Protein AF-A0A4U7EYU1-F1 (afdb_monomer)

Nearest PDB structures (foldseek):
  3vex-assembly1_A  TM=8.550E-01  e=2.471E-04  Streptoalloteichus tenebrarius
  3ver-assembly1_A  TM=8.556E-01  e=3.156E-04  Streptoalloteichus tenebrarius
  3vez-assembly1_A  TM=8.553E-01  e=3.567E-04  Streptoalloteichus tenebrarius
  3vf4-assembly1_A  TM=8.544E-01  e=4.287E-04  Streptoalloteichus tenebrarius
  3veo-assembly1_A  TM=8.531E-01  e=4.845E-04  Streptoalloteichus tenebrarius

Secondary structure (DSSP, 8-state):
---EEEEEE--STTS-SS--EEEEEETTEEEEEEETHHHH--TT-TT---HHHHHHHHHHHT--GGGEEEEE-SS-GGGHHHHHHHHHHHHHHSS-HHHHHHHHHHHHHHHHHHTTTHHHHHHHHHHHHH-

Radius of gyration: 17.47 Å; Cα contacts (8 Å, |Δi|>4): 211; chains: 1; bounding box: 38×34×50 Å

Foldseek 3Di:
DWAKEKEWQFLADPSNFFFTWIWIDTNNHTQDIDTQCVVVVDHRCTSHGSLVRVVVNCVSVVHDPVRHPYYDGPDDLQCVLVVLVVQLVCLVVPDDPVSSVVSNVVSVVVNVCSNPCNVVVVVVVCVVVRD

pLDDT: mean 82.72, std 14.99, range [51.0, 98.56]

Solvent-accessible surface area (backbone atoms only — not comparable to full-atom values): 7242 Å² total; per-residue (Å²): 132,83,50,30,36,37,40,35,39,44,8,50,90,88,50,47,54,52,60,8,18,20,32,27,28,48,73,88,40,82,72,39,74,42,51,26,33,77,77,73,70,36,87,48,33,63,63,32,67,26,58,68,18,44,49,54,30,30,62,73,66,74,48,59,81,86,63,43,79,43,79,44,58,91,61,68,68,81,57,51,57,56,50,43,57,52,53,48,53,48,36,64,74,74,50,54,74,71,56,27,50,54,50,44,51,54,44,51,63,46,53,69,49,44,79,74,49,47,70,56,53,50,51,52,50,49,49,73,73,72,108

Structure (mmCIF, N/CA/C/O backbone):
data_AF-A0A4U7EYU1-F1
#
_entry.id   AF-A0A4U7EYU1-F1
#
loop_
_atom_site.group_PDB
_atom_site.id
_atom_site.type_symbol
_atom_site.label_atom_id
_atom_site.label_alt_id
_atom_site.label_comp_id
_atom_site.label_asym_id
_atom_site.label_entity_id
_atom_site.label_seq_id
_atom_site.pdbx_PDB_ins_code
_atom_site.Cartn_x
_atom_site.Cartn_y
_atom_site.Cartn_z
_atom_site.occupancy
_atom_site.B_iso_or_equiv
_atom_site.auth_seq_id
_atom_site.auth_comp_id
_atom_site.auth_asym_id
_atom_site.auth_atom_id
_atom_site.pdbx_PDB_model_num
ATOM 1 N N . MET A 1 1 ? -16.415 -7.166 17.331 1.00 70.19 1 MET A N 1
ATOM 2 C CA . MET A 1 1 ? -15.145 -6.635 16.802 1.00 70.19 1 MET A CA 1
ATOM 3 C C . MET A 1 1 ? -15.408 -6.220 15.374 1.00 70.19 1 MET A C 1
ATOM 5 O O . MET A 1 1 ? -16.103 -6.966 14.689 1.00 70.19 1 MET A O 1
ATOM 9 N N . SER A 1 2 ? -14.948 -5.032 14.989 1.00 83.00 2 SER A N 1
ATOM 10 C CA . SER A 1 2 ? -15.003 -4.575 13.599 1.00 83.00 2 SER A CA 1
ATOM 11 C C . SER A 1 2 ? -14.022 -5.370 12.750 1.00 83.00 2 SER A C 1
ATOM 13 O O . SER A 1 2 ? -12.995 -5.826 13.251 1.00 83.00 2 SER A O 1
ATOM 15 N N . ARG A 1 3 ? -14.374 -5.570 11.484 1.00 93.81 3 ARG A N 1
ATOM 16 C CA . ARG A 1 3 ? -13.575 -6.303 10.507 1.00 93.81 3 ARG A CA 1
ATOM 17 C C . ARG A 1 3 ? -12.711 -5.324 9.717 1.00 93.81 3 ARG A C 1
ATOM 19 O O . ARG A 1 3 ? -13.264 -4.469 9.021 1.00 93.81 3 ARG A O 1
ATOM 26 N N . TYR A 1 4 ? -11.391 -5.482 9.765 1.00 97.81 4 TYR A N 1
ATOM 27 C CA . TYR A 1 4 ? -10.445 -4.591 9.093 1.00 97.81 4 TYR A CA 1
ATOM 28 C C . TYR A 1 4 ? -9.756 -5.272 7.911 1.00 97.81 4 TYR A C 1
ATOM 30 O O . TYR A 1 4 ? -9.201 -6.367 8.016 1.00 97.81 4 TYR A O 1
ATOM 38 N N . ILE A 1 5 ? -9.776 -4.609 6.755 1.00 98.00 5 ILE A N 1
ATOM 39 C CA . ILE A 1 5 ? -9.089 -5.068 5.542 1.00 98.00 5 ILE A CA 1
ATOM 40 C C . ILE A 1 5 ? -8.203 -3.941 5.029 1.00 98.00 5 ILE A C 1
ATOM 42 O O . ILE A 1 5 ? -8.670 -2.821 4.837 1.00 98.00 5 ILE A O 1
ATOM 46 N N . LEU A 1 6 ? -6.942 -4.256 4.740 1.00 97.81 6 LEU A N 1
ATOM 47 C CA . LEU A 1 6 ? -6.012 -3.314 4.128 1.00 97.81 6 LEU A CA 1
ATOM 48 C C . LEU A 1 6 ? -5.837 -3.629 2.639 1.00 97.81 6 LEU A C 1
ATOM 50 O O . LEU A 1 6 ? -5.267 -4.654 2.268 1.00 97.81 6 LEU A O 1
ATOM 54 N N . GLY A 1 7 ? -6.299 -2.733 1.775 1.00 97.00 7 GLY A N 1
ATOM 55 C CA . GLY A 1 7 ? -5.916 -2.700 0.369 1.00 97.00 7 GLY A CA 1
ATOM 56 C C . GLY A 1 7 ? -4.537 -2.072 0.201 1.00 97.00 7 GLY A C 1
ATOM 57 O O . GLY A 1 7 ? -4.270 -1.012 0.758 1.00 97.00 7 GLY A O 1
ATOM 58 N N . CYS A 1 8 ? -3.664 -2.711 -0.572 1.00 95.44 8 CYS A N 1
ATOM 59 C CA . CYS A 1 8 ? -2.306 -2.246 -0.833 1.00 95.44 8 CYS A CA 1
ATOM 60 C C . CYS A 1 8 ? -1.998 -2.357 -2.328 1.00 95.44 8 CYS A C 1
ATOM 62 O O . CYS A 1 8 ? -2.099 -3.443 -2.899 1.00 95.44 8 CYS A O 1
ATOM 64 N N . ASN A 1 9 ? -1.606 -1.250 -2.965 1.00 95.56 9 ASN A N 1
ATOM 65 C CA . ASN A 1 9 ? -0.965 -1.274 -4.278 1.00 95.56 9 ASN A CA 1
ATOM 66 C C . ASN A 1 9 ? 0.558 -1.289 -4.067 1.00 95.56 9 ASN A C 1
ATOM 68 O O . ASN A 1 9 ? 1.148 -0.231 -3.838 1.00 95.56 9 ASN A O 1
ATOM 72 N N . PRO A 1 10 ? 1.209 -2.464 -4.095 1.00 91.00 10 PRO A N 1
ATOM 73 C CA . PRO A 1 10 ? 2.530 -2.609 -3.502 1.00 91.00 10 PRO A CA 1
ATOM 74 C C . PRO A 1 10 ? 3.653 -2.082 -4.403 1.00 91.00 10 PRO A C 1
ATOM 76 O O . PRO A 1 10 ? 4.717 -1.757 -3.893 1.00 91.00 10 PRO A O 1
ATOM 79 N N . CYS A 1 11 ? 3.441 -2.005 -5.723 1.00 90.31 11 CYS A N 1
ATOM 80 C CA . CYS A 1 11 ? 4.418 -1.531 -6.712 1.00 90.31 11 CYS A CA 1
ATOM 81 C C . CYS A 1 11 ? 5.810 -2.176 -6.606 1.00 90.31 11 CYS A C 1
ATOM 83 O O . CYS A 1 11 ? 6.838 -1.524 -6.802 1.00 90.31 11 CYS A O 1
ATOM 85 N N . VAL A 1 12 ? 5.844 -3.474 -6.296 1.00 81.38 12 VAL A N 1
ATOM 86 C CA . VAL A 1 12 ? 7.069 -4.281 -6.215 1.00 81.38 12 VAL A CA 1
ATOM 87 C C . VAL A 1 12 ? 7.009 -5.460 -7.179 1.00 81.38 12 VAL A C 1
ATOM 89 O O . VAL A 1 12 ? 5.963 -6.077 -7.379 1.00 81.38 12 VAL A O 1
ATOM 92 N N . SER A 1 13 ? 8.166 -5.800 -7.750 1.00 74.00 13 SER A N 1
ATOM 93 C CA . SER A 1 13 ? 8.309 -6.820 -8.797 1.00 74.00 13 SER A CA 1
ATOM 94 C C . SER A 1 13 ? 7.357 -6.575 -9.970 1.00 74.00 13 SER A C 1
ATOM 96 O O . SER A 1 13 ? 7.537 -5.607 -10.703 1.00 74.00 13 SER A O 1
ATOM 98 N N . ASP A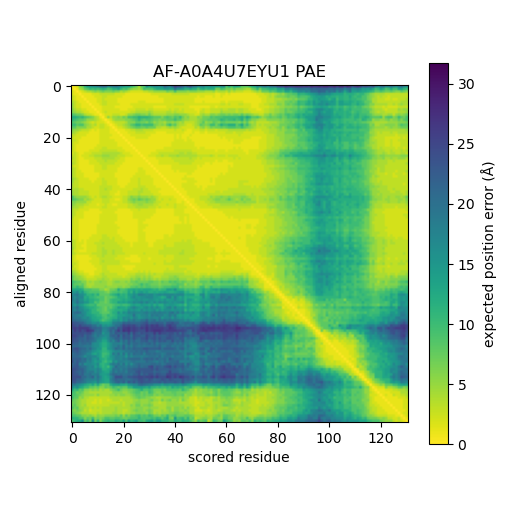 1 14 ? 6.376 -7.454 -10.157 1.00 75.38 14 ASP A N 1
ATOM 99 C CA . ASP A 1 14 ? 5.429 -7.441 -11.268 1.00 75.38 14 ASP A CA 1
ATOM 100 C C . ASP A 1 14 ? 4.021 -6.995 -10.804 1.00 75.38 14 ASP A C 1
ATOM 102 O O . ASP A 1 14 ? 3.085 -6.964 -11.597 1.00 75.38 14 ASP A O 1
ATOM 106 N N . LEU A 1 15 ? 3.867 -6.600 -9.529 1.00 80.31 15 LEU A N 1
ATOM 107 C CA . LEU A 1 15 ? 2.608 -6.151 -8.913 1.00 80.31 15 LEU A CA 1
ATOM 108 C C . LEU A 1 15 ? 2.459 -4.620 -8.954 1.00 80.31 15 LEU A C 1
ATOM 110 O O . LEU A 1 15 ? 2.214 -3.971 -7.934 1.00 80.31 15 LEU A O 1
ATOM 114 N N . GLY A 1 16 ? 2.619 -4.045 -10.145 1.00 81.94 16 GLY A N 1
ATOM 115 C CA . GLY A 1 16 ? 2.513 -2.605 -10.388 1.00 81.94 16 GLY A CA 1
ATOM 116 C C . GLY A 1 16 ? 3.860 -1.875 -10.399 1.00 81.94 16 GLY A C 1
ATOM 117 O O . GLY A 1 16 ? 4.864 -2.363 -9.882 1.00 81.94 16 GLY A O 1
ATOM 118 N N . ALA A 1 17 ? 3.878 -0.697 -11.025 1.00 86.44 17 ALA A N 1
ATOM 119 C CA . ALA A 1 17 ? 5.091 0.102 -11.222 1.00 86.44 17 ALA A CA 1
ATOM 120 C C . ALA A 1 17 ? 4.968 1.558 -10.743 1.00 86.44 17 ALA A C 1
ATOM 122 O O . ALA A 1 17 ? 5.990 2.232 -10.628 1.00 86.44 17 ALA A O 1
ATOM 123 N N . HIS A 1 18 ? 3.754 2.046 -10.484 1.00 93.31 18 HIS A N 1
ATOM 124 C CA . HIS A 1 18 ? 3.464 3.438 -10.146 1.00 93.31 18 HIS A CA 1
ATOM 125 C C . HIS A 1 18 ? 2.255 3.545 -9.212 1.00 93.31 18 HIS A C 1
ATOM 127 O O . HIS A 1 18 ? 1.464 2.607 -9.087 1.00 93.31 18 HIS A O 1
ATOM 133 N N . ASP A 1 19 ? 2.122 4.717 -8.598 1.00 95.62 19 ASP A N 1
ATOM 134 C CA . ASP A 1 19 ? 1.056 5.100 -7.666 1.00 95.62 19 ASP A CA 1
ATOM 135 C C . ASP A 1 19 ? 0.884 4.122 -6.484 1.00 95.62 19 ASP A C 1
ATOM 137 O O . ASP A 1 19 ? -0.232 3.662 -6.192 1.00 95.62 19 ASP A O 1
ATOM 141 N N . PRO A 1 20 ? 1.984 3.762 -5.788 1.00 96.88 20 PRO A N 1
ATOM 142 C CA . PRO A 1 20 ? 1.885 2.955 -4.585 1.00 96.88 20 PRO A CA 1
ATOM 143 C C . PRO A 1 20 ? 1.008 3.658 -3.556 1.00 96.88 20 PRO A C 1
ATOM 145 O O . PRO A 1 20 ? 1.103 4.867 -3.339 1.00 96.88 20 PRO A O 1
ATOM 148 N N . SER A 1 21 ? 0.109 2.893 -2.953 1.00 98.06 21 SER A N 1
ATOM 149 C CA . SER A 1 21 ? -0.962 3.424 -2.115 1.00 98.06 21 SER A CA 1
ATOM 150 C C . SER A 1 21 ? -1.507 2.361 -1.172 1.00 98.06 21 SER A C 1
ATOM 152 O O . SER A 1 21 ? -1.277 1.161 -1.359 1.00 98.06 21 SER A O 1
ATOM 154 N N . ALA A 1 22 ? -2.240 2.816 -0.159 1.00 98.38 22 ALA A N 1
ATOM 155 C CA . ALA A 1 22 ? -2.954 1.954 0.768 1.00 98.38 22 ALA A CA 1
ATOM 156 C C . ALA A 1 22 ? -4.352 2.507 1.072 1.00 98.38 22 ALA A C 1
ATOM 158 O O . ALA A 1 22 ? -4.570 3.720 1.053 1.00 98.38 22 ALA A O 1
ATOM 159 N N . ALA A 1 23 ? -5.288 1.604 1.356 1.00 98.50 23 ALA A N 1
ATOM 160 C CA . ALA A 1 23 ? -6.642 1.925 1.784 1.00 98.50 23 ALA A CA 1
ATOM 161 C C . ALA A 1 23 ? -7.090 0.971 2.894 1.00 98.50 23 ALA A C 1
ATOM 163 O O . ALA A 1 23 ? -7.070 -0.246 2.712 1.00 98.50 23 ALA A O 1
ATOM 164 N N . LEU A 1 24 ? -7.505 1.517 4.032 1.00 98.56 24 LEU A N 1
ATOM 165 C CA . LEU A 1 24 ? -8.087 0.772 5.138 1.00 98.56 24 LEU A CA 1
ATOM 166 C C . LEU A 1 24 ? -9.606 0.764 5.020 1.00 98.56 24 LEU A C 1
ATOM 168 O O . LEU A 1 24 ? -10.239 1.813 4.889 1.00 98.56 24 LEU A O 1
ATOM 172 N N . PHE A 1 25 ? -10.176 -0.428 5.123 1.00 98.31 25 PHE A N 1
ATOM 173 C CA . PHE A 1 25 ? -11.607 -0.655 5.203 1.00 98.31 25 PHE A CA 1
ATOM 174 C C . PHE A 1 25 ? -11.971 -1.140 6.601 1.00 98.31 25 PHE A C 1
ATOM 176 O O . PHE A 1 25 ? -11.272 -1.993 7.151 1.00 98.31 25 PHE A O 1
ATOM 183 N N . ALA A 1 26 ? -13.087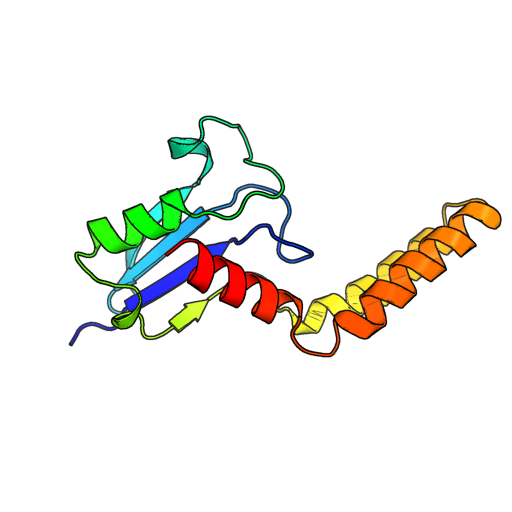 -0.646 7.126 1.00 97.69 26 ALA A N 1
ATOM 184 C CA . ALA A 1 26 ? -13.702 -1.109 8.361 1.00 97.69 26 ALA A CA 1
ATOM 185 C C . ALA A 1 26 ? -15.149 -1.512 8.060 1.00 97.69 26 ALA A C 1
ATOM 187 O O . ALA A 1 26 ? -15.925 -0.714 7.542 1.00 97.69 26 ALA A O 1
ATOM 188 N N . ASP A 1 27 ? -15.493 -2.773 8.323 1.00 96.56 27 ASP A N 1
ATOM 189 C CA . ASP A 1 27 ? -16.844 -3.319 8.131 1.00 96.56 27 ASP A CA 1
ATOM 190 C C . ASP A 1 27 ? -17.426 -3.098 6.715 1.00 96.56 27 ASP A C 1
ATOM 192 O O . ASP A 1 27 ? -18.633 -2.981 6.523 1.00 96.56 27 ASP A O 1
ATOM 196 N N . GLY A 1 28 ? -16.553 -3.103 5.701 1.00 95.25 28 GLY A N 1
ATOM 197 C CA . GLY A 1 28 ? -16.917 -2.947 4.286 1.00 95.25 28 GLY A CA 1
ATOM 198 C C . GLY A 1 28 ? -16.887 -1.509 3.766 1.00 95.25 28 GLY A C 1
ATOM 199 O O . GLY A 1 28 ? -16.956 -1.318 2.554 1.00 95.25 28 GLY A O 1
ATOM 200 N N . GLU A 1 29 ? -16.706 -0.522 4.641 1.00 97.31 29 GLU A N 1
ATOM 201 C CA . GLU A 1 29 ? -16.621 0.896 4.288 1.00 97.31 29 GLU A CA 1
ATOM 202 C C . GLU A 1 29 ? -15.168 1.375 4.265 1.00 97.31 29 GLU A C 1
ATOM 204 O O . GLU A 1 29 ? -14.330 0.888 5.026 1.00 97.31 29 GLU A O 1
ATOM 209 N N . ILE A 1 30 ? -14.854 2.344 3.400 1.00 97.44 30 ILE A N 1
ATOM 210 C CA . ILE A 1 30 ? -13.523 2.966 3.378 1.00 97.44 30 ILE A CA 1
ATOM 211 C C . ILE A 1 30 ? -13.387 3.850 4.614 1.00 97.44 30 ILE A C 1
ATOM 213 O O . ILE A 1 30 ? -14.114 4.831 4.766 1.00 97.44 30 ILE A O 1
ATOM 217 N N . LEU A 1 31 ? -12.412 3.529 5.459 1.00 97.94 31 LEU A N 1
ATOM 218 C CA . LEU A 1 31 ? -12.066 4.329 6.626 1.00 97.94 31 LEU A CA 1
ATOM 219 C C . LEU A 1 31 ? -10.997 5.373 6.284 1.00 97.94 31 LEU A C 1
ATOM 221 O O . LEU A 1 31 ? -11.118 6.536 6.658 1.00 97.94 31 LEU A O 1
ATOM 225 N N . TYR A 1 32 ? -9.962 4.969 5.545 1.00 98.44 32 TYR A N 1
ATOM 226 C CA . TYR A 1 32 ? -8.865 5.848 5.143 1.00 98.44 32 TYR A CA 1
ATOM 227 C C . TYR A 1 32 ? -8.234 5.364 3.838 1.00 98.44 32 TYR A C 1
ATOM 229 O O . TYR A 1 32 ? -8.156 4.163 3.602 1.00 98.44 32 TYR A O 1
ATOM 237 N N . ALA A 1 33 ? -7.764 6.274 2.987 1.00 98.38 33 ALA A N 1
ATOM 238 C CA . ALA A 1 33 ? -7.030 5.922 1.775 1.00 98.38 33 ALA A CA 1
ATOM 239 C C . ALA A 1 33 ? -6.055 7.034 1.395 1.00 98.38 33 ALA A C 1
ATOM 241 O O . ALA A 1 33 ? -6.404 8.216 1.422 1.00 98.38 33 ALA A O 1
ATOM 242 N N . VAL A 1 34 ? -4.831 6.659 1.030 1.00 98.50 34 VAL A N 1
ATOM 243 C CA . VAL A 1 34 ? -3.781 7.622 0.695 1.00 98.50 34 VAL A CA 1
ATOM 244 C C . VAL A 1 34 ? -2.735 7.016 -0.242 1.00 98.50 34 VAL A C 1
ATOM 246 O O . VAL A 1 34 ? -2.450 5.818 -0.211 1.00 98.50 34 VAL A O 1
ATOM 249 N N . GLU A 1 35 ? -2.155 7.868 -1.084 1.00 98.25 35 GLU A N 1
ATOM 250 C CA . GLU A 1 35 ? -1.031 7.525 -1.956 1.00 98.25 35 GLU A CA 1
ATOM 251 C C . GLU A 1 35 ? 0.318 7.902 -1.333 1.00 98.25 35 GLU A C 1
ATOM 253 O O . GLU A 1 35 ? 0.476 8.964 -0.722 1.00 98.25 35 GLU A O 1
ATOM 258 N N . GLU A 1 36 ? 1.336 7.088 -1.605 1.00 97.88 36 GLU A N 1
ATOM 259 C CA . GLU A 1 36 ? 2.683 7.211 -1.044 1.00 97.88 36 GLU A CA 1
ATOM 260 C C . GLU A 1 36 ? 3.391 8.493 -1.493 1.00 97.88 36 GLU A C 1
ATOM 262 O O . GLU A 1 36 ? 4.227 9.052 -0.775 1.00 97.88 36 GLU A O 1
ATOM 267 N N . GLU A 1 37 ? 3.046 9.013 -2.675 1.00 97.94 37 GLU A N 1
ATOM 268 C CA . GLU A 1 37 ? 3.603 10.269 -3.180 1.00 97.94 37 GLU A CA 1
ATOM 269 C C . GLU A 1 37 ? 3.256 11.473 -2.290 1.00 97.94 37 GLU A C 1
ATOM 271 O O . GLU A 1 37 ? 3.998 12.460 -2.268 1.00 97.94 37 GLU A O 1
ATOM 276 N N . ARG A 1 38 ? 2.171 11.395 -1.501 1.00 97.88 38 ARG A N 1
ATOM 277 C CA . ARG A 1 38 ? 1.800 12.446 -0.542 1.00 97.88 38 ARG A CA 1
ATOM 278 C C . ARG A 1 38 ? 2.845 12.579 0.565 1.00 97.88 38 ARG A C 1
ATOM 280 O O . ARG A 1 38 ? 3.122 13.711 0.965 1.00 97.88 38 ARG A O 1
ATOM 287 N N . PHE A 1 39 ? 3.473 11.473 0.964 1.00 97.81 39 PHE A N 1
ATOM 288 C CA 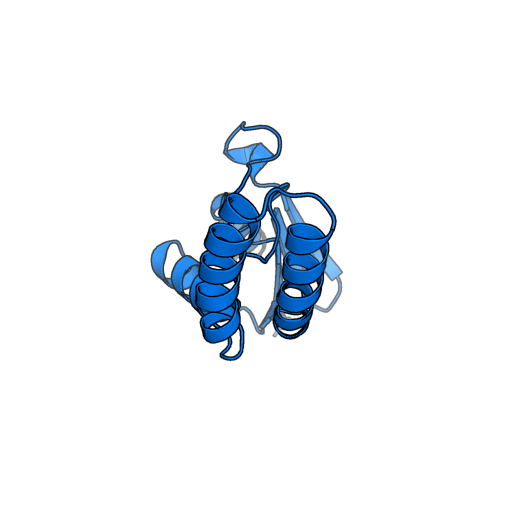. PHE A 1 39 ? 4.509 11.424 1.999 1.00 97.81 39 PHE A CA 1
ATOM 289 C C . PHE A 1 39 ? 5.911 11.589 1.420 1.00 97.81 39 PHE A C 1
ATOM 291 O O . PHE A 1 39 ? 6.682 12.431 1.870 1.00 97.81 39 PHE A O 1
ATOM 298 N N . THR A 1 40 ? 6.233 10.836 0.368 1.00 96.06 40 THR A N 1
ATOM 299 C CA . THR A 1 40 ? 7.576 10.853 -0.236 1.00 96.06 40 THR A CA 1
ATOM 300 C C . THR A 1 40 ? 7.856 12.117 -1.043 1.00 96.06 40 THR A C 1
ATOM 302 O O . THR A 1 40 ? 9.015 12.419 -1.326 1.00 96.06 40 THR A O 1
ATOM 305 N N . ARG A 1 41 ? 6.801 12.841 -1.445 1.00 96.75 41 ARG A N 1
ATOM 306 C CA . ARG A 1 41 ? 6.849 14.007 -2.342 1.00 96.75 41 ARG A CA 1
ATOM 307 C C . ARG A 1 41 ? 7.472 13.692 -3.708 1.00 96.75 41 ARG A C 1
ATOM 309 O O . ARG A 1 41 ? 7.921 14.597 -4.409 1.00 96.75 41 ARG A O 1
ATOM 316 N N . LYS A 1 42 ? 7.479 12.414 -4.100 1.00 95.62 42 LYS A N 1
ATOM 317 C CA . LYS A 1 42 ? 7.955 11.923 -5.398 1.00 95.62 42 LYS A CA 1
ATOM 318 C C . LYS A 1 42 ? 6.761 11.518 -6.250 1.00 95.62 42 LYS A C 1
ATOM 320 O O . LYS A 1 42 ? 6.117 10.516 -5.957 1.00 95.62 42 LYS A O 1
ATOM 325 N N . LYS A 1 43 ? 6.494 12.283 -7.310 1.00 95.62 43 LYS A N 1
ATOM 326 C CA . LYS A 1 43 ? 5.353 12.042 -8.200 1.00 95.62 43 LYS A CA 1
ATOM 327 C C . LYS A 1 43 ? 5.396 10.629 -8.800 1.00 95.62 43 LYS A C 1
ATOM 329 O O . LYS A 1 43 ? 6.425 10.233 -9.347 1.00 95.62 43 LYS A O 1
ATOM 334 N N . GLY A 1 44 ? 4.297 9.891 -8.682 1.00 89.88 44 GLY A N 1
ATOM 335 C CA . GLY A 1 44 ? 4.106 8.515 -9.139 1.00 89.88 44 GLY A CA 1
ATOM 336 C C . GLY A 1 44 ? 4.882 7.449 -8.362 1.00 89.88 44 GLY A C 1
ATOM 337 O O . GLY A 1 44 ? 4.702 6.271 -8.654 1.00 89.88 44 GLY A O 1
ATOM 338 N N . ALA A 1 45 ? 5.757 7.850 -7.423 1.00 90.81 45 ALA A N 1
ATOM 339 C CA . ALA A 1 45 ? 6.592 7.004 -6.560 1.00 90.81 45 ALA A CA 1
ATOM 340 C C . ALA A 1 45 ? 6.964 5.640 -7.184 1.00 90.81 45 ALA A C 1
ATOM 342 O O . ALA A 1 45 ? 6.651 4.577 -6.652 1.00 90.81 45 ALA A O 1
ATOM 343 N N . LEU A 1 46 ? 7.615 5.681 -8.353 1.00 90.69 46 LEU A N 1
ATOM 344 C CA . LEU A 1 46 ? 7.837 4.489 -9.174 1.00 90.69 46 LEU A CA 1
ATOM 345 C C . LEU A 1 46 ? 8.604 3.401 -8.412 1.00 90.69 46 LEU A C 1
ATOM 347 O O . LEU A 1 46 ? 9.583 3.697 -7.723 1.00 90.69 46 LEU A O 1
ATOM 351 N N . PHE A 1 47 ? 8.169 2.148 -8.566 1.00 88.50 47 PHE A N 1
ATOM 352 C CA . PHE A 1 47 ? 8.793 0.957 -7.968 1.00 88.50 47 PHE A CA 1
ATOM 353 C C . PHE A 1 47 ? 9.064 1.073 -6.455 1.00 88.50 47 PHE A C 1
ATOM 355 O O . PHE A 1 47 ? 10.070 0.570 -5.950 1.00 88.50 47 PHE A O 1
ATOM 362 N N . THR A 1 48 ? 8.199 1.794 -5.739 1.00 90.75 48 THR A N 1
ATOM 363 C CA . THR A 1 48 ? 8.331 2.070 -4.305 1.00 90.75 48 THR A CA 1
ATOM 364 C C . THR A 1 48 ? 7.221 1.361 -3.540 1.00 90.75 48 THR A C 1
ATOM 366 O O . THR A 1 48 ? 6.066 1.421 -3.941 1.00 90.75 48 THR A O 1
ATOM 369 N N . PHE A 1 49 ? 7.553 0.708 -2.427 1.00 94.25 49 PHE A N 1
ATOM 370 C CA . PHE A 1 49 ? 6.555 0.073 -1.566 1.00 94.25 49 PHE A CA 1
ATOM 371 C C . PHE A 1 49 ? 5.846 1.120 -0.673 1.00 94.25 49 PHE A C 1
ATOM 373 O O . PHE A 1 49 ? 6.534 1.998 -0.144 1.00 94.25 49 PHE A O 1
ATOM 380 N N . PRO A 1 50 ? 4.508 1.065 -0.485 1.00 96.50 50 PRO A N 1
ATOM 381 C CA . PRO A 1 50 ? 3.723 2.122 0.169 1.00 96.50 50 PRO A CA 1
ATOM 382 C C . PRO A 1 50 ? 3.794 2.109 1.709 1.00 96.50 50 PRO A C 1
ATOM 384 O O . PRO A 1 50 ? 2.773 2.028 2.391 1.00 96.50 50 PRO A O 1
ATOM 387 N N . VAL A 1 51 ? 4.993 2.173 2.290 1.00 96.81 51 VAL A N 1
ATOM 388 C CA . VAL A 1 51 ? 5.182 2.072 3.751 1.00 96.81 51 VAL A CA 1
ATOM 389 C C . VAL A 1 51 ? 4.442 3.164 4.506 1.00 96.81 51 VAL A C 1
ATOM 391 O O . VAL A 1 51 ? 3.755 2.877 5.484 1.00 96.81 51 VAL A O 1
ATOM 394 N N . ASN A 1 52 ? 4.592 4.420 4.080 1.00 97.81 52 ASN A N 1
ATOM 395 C CA . ASN A 1 52 ? 4.005 5.541 4.806 1.00 97.81 52 ASN A CA 1
ATOM 396 C C . ASN A 1 52 ? 2.480 5.513 4.685 1.00 97.81 52 ASN A C 1
ATOM 398 O O . ASN A 1 52 ? 1.780 5.752 5.663 1.00 97.81 52 ASN A O 1
ATOM 402 N N . SER A 1 53 ? 1.967 5.136 3.515 1.00 98.44 53 SER A N 1
ATOM 403 C CA . SER A 1 53 ? 0.531 4.976 3.286 1.00 98.44 53 SER A CA 1
ATOM 404 C C . SER A 1 53 ? -0.073 3.905 4.185 1.00 98.44 53 SER A C 1
ATOM 406 O O . SER A 1 53 ? -1.131 4.131 4.769 1.00 98.44 53 SER A O 1
ATOM 408 N N . ILE A 1 54 ? 0.602 2.759 4.328 1.00 98.19 54 ILE A N 1
ATOM 409 C CA . ILE A 1 54 ? 0.148 1.685 5.216 1.00 98.19 54 ILE A CA 1
ATOM 410 C C . ILE A 1 54 ? 0.183 2.147 6.676 1.00 98.19 54 ILE A C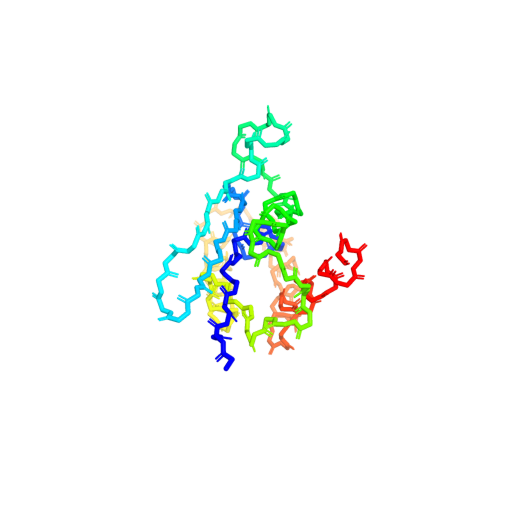 1
ATOM 412 O O . ILE A 1 54 ? -0.810 1.980 7.376 1.00 98.19 54 ILE A O 1
ATOM 416 N N . ARG A 1 55 ? 1.275 2.775 7.129 1.00 97.88 55 ARG A N 1
ATOM 417 C CA . ARG A 1 55 ? 1.372 3.283 8.509 1.00 97.88 55 ARG A CA 1
ATOM 418 C C . ARG A 1 55 ? 0.265 4.275 8.830 1.00 97.88 55 ARG A C 1
ATOM 420 O O . ARG A 1 55 ? -0.428 4.091 9.818 1.00 97.88 55 ARG A O 1
ATOM 427 N N . HIS A 1 56 ? 0.021 5.248 7.957 1.00 98.38 56 HIS A N 1
ATOM 428 C CA . HIS A 1 56 ? -1.045 6.223 8.174 1.00 98.38 56 HIS A CA 1
ATOM 429 C C . HIS A 1 56 ? -2.450 5.609 8.135 1.00 98.38 56 HIS A C 1
ATOM 431 O O . HIS A 1 56 ? -3.335 6.090 8.835 1.00 98.38 56 HIS A O 1
ATOM 437 N N . CYS A 1 57 ? -2.664 4.539 7.364 1.00 98.38 57 CYS A N 1
ATOM 438 C CA . CYS A 1 57 ? -3.902 3.765 7.438 1.00 98.38 57 CYS A CA 1
ATOM 439 C C . CYS A 1 57 ? -4.098 3.148 8.832 1.00 98.38 57 CYS A C 1
ATOM 441 O O . CYS A 1 57 ? -5.170 3.298 9.412 1.00 98.38 57 CYS A O 1
ATOM 443 N N . LEU A 1 58 ? -3.070 2.481 9.362 1.00 97.56 58 LEU A N 1
ATOM 444 C CA . LEU A 1 58 ? -3.104 1.826 10.675 1.00 97.56 58 LEU A CA 1
ATOM 445 C C . LEU A 1 58 ? -3.257 2.844 11.813 1.00 97.56 58 LEU A C 1
ATOM 447 O O . LEU A 1 58 ? -4.136 2.694 12.654 1.00 97.56 58 LEU A O 1
ATOM 451 N N . GLU A 1 59 ? -2.484 3.933 11.767 1.00 98.06 59 GLU A N 1
ATOM 452 C CA . GLU A 1 59 ? -2.576 5.056 12.708 1.00 98.06 59 GLU A CA 1
ATOM 453 C C . GLU A 1 59 ? -3.970 5.695 12.708 1.00 98.06 59 GLU A C 1
ATOM 455 O O . GLU A 1 59 ? -4.505 5.998 13.769 1.00 98.06 59 GLU A O 1
ATOM 460 N N . TYR A 1 60 ? -4.582 5.897 11.535 1.00 98.25 60 TYR A N 1
ATOM 461 C CA . TYR A 1 60 ? -5.933 6.460 11.450 1.00 98.25 60 TYR A CA 1
ATOM 462 C C . TYR A 1 60 ? -6.994 5.504 12.008 1.00 98.25 60 TYR A C 1
ATOM 464 O O . TYR A 1 60 ? -7.982 5.948 12.591 1.00 98.25 60 TYR A O 1
ATOM 472 N N . GLY A 1 61 ? -6.801 4.198 11.812 1.00 96.69 61 GLY A N 1
ATOM 473 C CA . GLY A 1 61 ? -7.670 3.161 12.360 1.00 96.69 61 GLY A CA 1
ATOM 474 C C . GLY A 1 61 ? -7.480 2.904 13.854 1.00 96.69 61 GLY A C 1
ATOM 475 O O . GLY A 1 61 ? -8.339 2.243 14.428 1.00 96.69 61 GLY A O 1
ATOM 476 N N . ASP A 1 62 ? -6.405 3.424 14.457 1.00 97.19 62 ASP A N 1
ATOM 477 C CA . ASP A 1 62 ? -5.948 3.090 15.814 1.00 97.19 62 ASP A CA 1
ATOM 478 C C . ASP A 1 62 ? -5.824 1.567 16.020 1.00 97.19 62 ASP A C 1
ATOM 480 O O . ASP A 1 62 ? -6.324 0.998 16.990 1.00 97.19 62 ASP A O 1
ATOM 484 N N . ILE A 1 63 ? -5.207 0.898 15.038 1.00 96.88 63 ILE A N 1
ATOM 485 C CA . ILE A 1 63 ? -5.015 -0.557 15.006 1.00 96.88 63 ILE A CA 1
ATOM 486 C C . ILE A 1 63 ? -3.580 -0.929 14.635 1.00 96.88 63 ILE A C 1
ATOM 488 O O . ILE A 1 63 ? -2.888 -0.185 13.937 1.00 96.88 63 ILE A O 1
ATOM 492 N N . ASP A 1 64 ? -3.166 -2.132 15.019 1.00 94.56 64 ASP A N 1
ATOM 493 C CA . ASP A 1 64 ? -1.916 -2.740 14.583 1.00 94.56 64 ASP A CA 1
ATOM 494 C C . ASP A 1 64 ? -2.126 -3.657 13.366 1.00 94.56 64 ASP A C 1
ATOM 496 O O . ASP A 1 64 ? -3.232 -4.087 13.033 1.00 94.56 64 ASP A O 1
ATOM 500 N N . VAL A 1 65 ? -1.029 -4.042 12.701 1.00 92.69 65 VAL A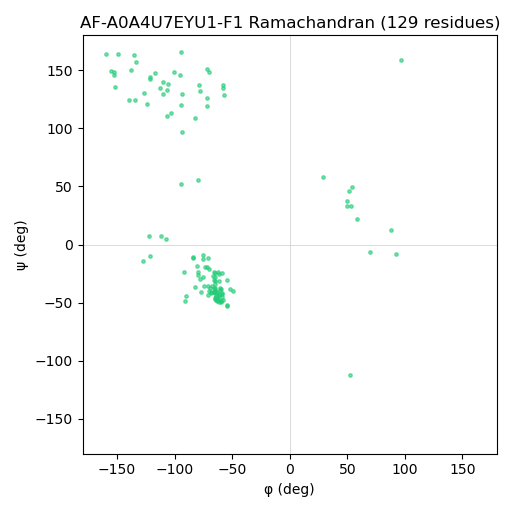 N 1
ATOM 501 C CA . VAL A 1 65 ? -1.058 -5.008 11.580 1.00 92.69 65 VAL A CA 1
ATOM 502 C C . VAL A 1 65 ? -1.736 -6.329 11.974 1.00 92.69 65 VAL A C 1
ATOM 504 O O . VAL A 1 65 ? -2.341 -6.985 11.129 1.00 92.69 65 VAL A O 1
ATOM 507 N N . GLN A 1 66 ? -1.635 -6.724 13.246 1.00 92.38 66 GLN A N 1
ATOM 508 C CA . GLN A 1 66 ? -2.201 -7.970 13.778 1.00 92.38 66 GLN A CA 1
ATOM 509 C C . GLN A 1 66 ? -3.733 -7.940 13.883 1.00 92.38 66 GLN A C 1
ATOM 511 O O . GLN A 1 66 ? -4.348 -9.004 13.927 1.00 92.38 66 GLN A O 1
ATOM 516 N N . ASP A 1 67 ? -4.338 -6.750 13.881 1.00 95.69 67 ASP A N 1
ATOM 517 C CA . ASP A 1 67 ? -5.791 -6.571 13.915 1.00 95.69 67 ASP A CA 1
ATOM 518 C C . ASP A 1 67 ? -6.426 -6.657 12.517 1.00 95.69 67 ASP A C 1
ATOM 520 O O . ASP A 1 67 ? -7.648 -6.737 12.384 1.00 95.69 67 ASP A O 1
ATOM 524 N N . LEU A 1 68 ? -5.611 -6.647 11.455 1.00 95.81 68 LEU A N 1
ATOM 525 C CA . LEU A 1 68 ? -6.092 -6.814 10.088 1.00 95.81 68 LEU A CA 1
ATOM 526 C C . LEU A 1 68 ? -6.523 -8.262 9.844 1.00 95.81 68 LEU A C 1
ATOM 528 O O . LEU A 1 68 ? -5.726 -9.194 9.942 1.00 95.81 68 LEU A O 1
ATOM 532 N N . ASP A 1 69 ? -7.754 -8.455 9.374 1.00 96.12 69 ASP A N 1
ATOM 533 C CA . ASP A 1 69 ? -8.221 -9.774 8.952 1.00 96.12 69 ASP A CA 1
ATOM 534 C C . ASP A 1 69 ? -7.498 -10.246 7.691 1.00 96.12 69 ASP A C 1
ATOM 536 O O . ASP A 1 69 ? -7.227 -11.438 7.514 1.00 96.12 69 ASP A O 1
ATOM 540 N N . ARG A 1 70 ? -7.285 -9.315 6.749 1.00 93.62 70 ARG A N 1
ATOM 541 C CA . ARG A 1 70 ? -6.680 -9.580 5.439 1.00 93.62 70 ARG A CA 1
ATOM 542 C C . ARG A 1 70 ? -5.979 -8.350 4.886 1.00 93.62 70 ARG A C 1
ATOM 544 O O . ARG A 1 70 ? -6.456 -7.225 5.018 1.00 93.62 70 ARG A O 1
ATOM 551 N N . ILE A 1 71 ? -4.921 -8.618 4.131 1.00 93.00 71 ILE A N 1
ATOM 552 C CA . ILE A 1 71 ? -4.315 -7.668 3.203 1.00 93.00 71 ILE A CA 1
ATOM 553 C C . ILE A 1 71 ? -4.689 -8.110 1.789 1.00 93.00 71 ILE A C 1
ATOM 555 O O . ILE A 1 71 ? -4.589 -9.292 1.453 1.00 93.00 71 ILE A O 1
ATOM 559 N N . VAL A 1 72 ? -5.142 -7.172 0.962 1.00 92.81 72 VAL A N 1
ATOM 560 C CA . VAL A 1 72 ? -5.528 -7.425 -0.428 1.00 92.81 72 VAL A CA 1
ATOM 561 C C . VAL A 1 72 ? -4.693 -6.571 -1.371 1.00 92.81 72 VAL A C 1
ATOM 563 O O . VAL A 1 72 ? -4.383 -5.419 -1.080 1.00 92.81 72 VAL A O 1
ATOM 566 N N . VAL A 1 73 ? -4.334 -7.144 -2.516 1.00 90.50 73 VAL A N 1
ATOM 567 C CA . VAL A 1 73 ? -3.606 -6.459 -3.589 1.00 90.50 73 VAL A CA 1
ATOM 568 C C . VAL A 1 73 ? -4.475 -6.419 -4.851 1.00 90.50 73 VAL A C 1
ATOM 570 O O . VAL A 1 73 ? -5.252 -7.350 -5.072 1.00 90.50 73 VAL A O 1
ATOM 573 N N . PRO A 1 74 ? -4.381 -5.370 -5.689 1.00 89.38 74 PRO A N 1
ATOM 574 C CA . PRO A 1 74 ? -5.266 -5.191 -6.847 1.00 89.38 74 PRO A CA 1
ATOM 575 C C . PRO A 1 74 ? -4.931 -6.113 -8.030 1.00 89.38 74 PRO A C 1
ATOM 577 O O . PRO A 1 74 ? -5.690 -6.190 -8.993 1.00 89.38 74 PRO A O 1
ATOM 580 N N . TRP A 1 75 ? -3.799 -6.812 -7.968 1.00 83.25 75 TRP A N 1
ATOM 581 C CA . TRP A 1 75 ? -3.323 -7.718 -9.007 1.00 83.25 75 TRP A CA 1
ATOM 582 C C . TRP A 1 75 ? -3.513 -9.161 -8.564 1.00 83.25 75 TRP A C 1
ATOM 584 O O . TRP A 1 75 ? -3.198 -9.491 -7.425 1.00 83.25 75 TRP A O 1
ATOM 594 N N . ASP A 1 76 ? -3.963 -10.032 -9.467 1.00 80.75 76 ASP A N 1
ATOM 595 C CA . ASP A 1 76 ? -3.915 -11.475 -9.234 1.00 80.75 76 ASP A CA 1
ATOM 596 C C . ASP A 1 76 ? -2.507 -11.991 -9.572 1.00 80.75 76 ASP A C 1
ATOM 598 O O . ASP A 1 76 ? -2.161 -12.069 -10.759 1.00 80.75 76 ASP A O 1
ATOM 602 N N . PRO A 1 77 ? -1.689 -12.384 -8.577 1.00 71.75 77 PRO A N 1
ATOM 603 C CA . PRO A 1 77 ? -0.325 -12.842 -8.825 1.00 71.75 77 PRO A CA 1
ATOM 604 C C . PRO A 1 77 ? -0.286 -14.089 -9.715 1.00 71.75 77 PRO A C 1
ATOM 606 O O . PRO A 1 77 ? 0.677 -14.313 -10.436 1.00 71.75 77 PRO A O 1
ATOM 609 N N . ARG A 1 78 ? -1.359 -14.891 -9.737 1.00 70.75 78 ARG A N 1
ATOM 610 C CA . ARG A 1 78 ? -1.439 -16.110 -10.556 1.00 70.75 78 ARG A CA 1
ATOM 611 C C . ARG A 1 78 ? -1.546 -15.805 -12.045 1.00 70.75 78 ARG A C 1
ATOM 613 O O . ARG A 1 78 ? -1.268 -16.676 -12.863 1.00 70.75 78 ARG A O 1
ATOM 620 N N . LEU A 1 79 ? -1.975 -14.598 -12.414 1.00 71.38 79 LEU A N 1
ATOM 621 C CA . LEU A 1 79 ? -2.063 -14.174 -13.811 1.00 71.38 79 LEU A CA 1
ATOM 622 C C . LEU A 1 79 ? -0.728 -13.648 -14.345 1.00 71.38 79 LEU A C 1
ATOM 624 O O . LEU A 1 79 ? -0.582 -13.524 -15.563 1.00 71.38 79 LEU A O 1
ATOM 628 N N . LEU A 1 80 ? 0.262 -13.405 -13.480 1.00 67.12 80 LEU A N 1
ATOM 629 C CA . LEU A 1 80 ? 1.592 -12.959 -13.894 1.00 67.12 80 LEU A CA 1
ATOM 630 C C . LEU A 1 80 ? 2.287 -13.995 -14.797 1.00 67.12 80 LEU A C 1
ATOM 632 O O . LEU A 1 80 ? 2.924 -13.624 -15.784 1.00 67.12 80 LEU A O 1
ATOM 636 N N . GLN A 1 81 ? 2.009 -15.291 -14.610 1.00 62.66 81 GLN A N 1
ATOM 637 C CA . GLN A 1 81 ? 2.516 -16.348 -15.493 1.00 62.66 81 GLN A CA 1
ATOM 638 C C . GLN A 1 81 ? 2.083 -16.173 -16.963 1.00 62.66 81 GLN A C 1
ATOM 640 O O . GLN A 1 81 ? 2.751 -16.660 -17.874 1.00 62.66 81 GLN A O 1
ATOM 645 N N . ASN A 1 82 ? 0.975 -15.470 -17.227 1.00 65.19 82 ASN A N 1
ATOM 646 C CA . ASN A 1 82 ? 0.518 -15.190 -18.589 1.00 65.19 82 ASN A CA 1
ATOM 647 C C . ASN A 1 82 ? 1.304 -14.030 -19.221 1.00 65.19 82 ASN A C 1
ATOM 649 O O . ASN A 1 82 ? 1.472 -13.991 -20.444 1.00 65.19 82 ASN A O 1
ATOM 653 N N . LEU A 1 83 ? 1.849 -13.124 -18.399 1.00 65.38 83 LEU A N 1
ATOM 654 C CA . LEU A 1 83 ? 2.756 -12.073 -18.858 1.00 65.38 83 LEU A CA 1
ATOM 655 C C . LEU A 1 83 ? 4.055 -12.669 -19.392 1.00 65.38 83 LEU A C 1
ATOM 657 O O . LEU A 1 83 ? 4.612 -12.118 -20.333 1.00 65.38 83 LEU A O 1
ATOM 661 N N . PHE A 1 84 ? 4.518 -13.807 -18.868 1.00 62.66 84 PHE A N 1
ATOM 662 C CA . PHE A 1 84 ? 5.666 -14.525 -19.431 1.00 62.66 84 PHE A CA 1
ATOM 663 C C . PHE A 1 84 ? 5.459 -14.831 -20.920 1.00 62.66 84 PHE A C 1
ATOM 665 O O . PHE A 1 84 ? 6.296 -14.482 -21.752 1.00 62.66 84 PHE A O 1
ATOM 672 N N . HIS A 1 85 ? 4.322 -15.444 -21.263 1.00 64.94 85 HIS A N 1
ATOM 673 C CA . HIS A 1 85 ? 4.023 -15.829 -22.641 1.00 64.94 85 HIS A CA 1
ATOM 674 C C . HIS A 1 85 ? 3.851 -14.599 -23.541 1.00 64.94 85 HIS A C 1
ATOM 676 O O . HIS A 1 85 ? 4.368 -14.562 -24.657 1.00 64.94 85 HIS A O 1
ATOM 682 N N . TYR A 1 86 ? 3.184 -13.561 -23.029 1.00 67.69 86 TYR A N 1
ATOM 683 C CA . TYR A 1 86 ? 3.009 -12.294 -23.734 1.00 67.69 86 TYR A CA 1
ATOM 684 C C . TYR A 1 86 ? 4.343 -11.569 -23.990 1.00 67.69 86 TYR A C 1
ATOM 686 O O . TYR A 1 86 ? 4.619 -11.159 -25.117 1.00 67.69 86 TYR A O 1
ATOM 694 N N . ASN A 1 87 ? 5.200 -11.453 -22.972 1.00 67.25 87 ASN A N 1
ATOM 695 C CA . ASN A 1 87 ? 6.510 -10.809 -23.077 1.00 67.25 87 ASN A CA 1
ATOM 696 C C . ASN A 1 87 ? 7.446 -11.581 -24.009 1.00 67.25 87 ASN A C 1
ATOM 698 O O . ASN A 1 87 ? 8.154 -10.963 -24.801 1.00 67.25 87 ASN A O 1
ATOM 702 N N . LEU A 1 88 ? 7.417 -12.918 -23.964 1.00 66.94 88 LEU A N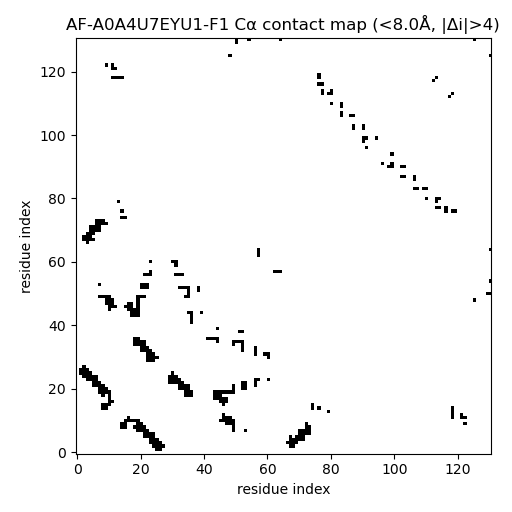 1
ATOM 703 C CA . LEU A 1 88 ? 8.193 -13.753 -24.876 1.00 66.94 88 LEU A CA 1
ATOM 704 C C . LEU A 1 88 ? 7.740 -13.554 -26.327 1.00 66.94 88 LEU A C 1
ATOM 706 O O . LEU A 1 88 ? 8.573 -13.316 -27.196 1.00 66.94 88 LEU A O 1
ATOM 710 N N . LYS A 1 89 ? 6.425 -13.575 -26.583 1.00 69.69 89 LYS A N 1
ATOM 711 C CA . LYS A 1 89 ? 5.870 -13.338 -27.922 1.00 69.69 89 LYS A CA 1
ATOM 712 C C . LYS A 1 89 ? 6.280 -11.967 -28.467 1.00 69.69 89 LYS A C 1
ATOM 714 O O . LYS A 1 89 ? 6.767 -11.877 -29.589 1.00 69.69 89 LYS A O 1
ATOM 719 N N . ARG A 1 90 ? 6.190 -10.914 -27.648 1.00 66.88 90 ARG A N 1
ATOM 720 C CA . ARG A 1 90 ? 6.629 -9.563 -28.035 1.00 66.88 90 ARG A CA 1
ATOM 721 C C . ARG A 1 90 ? 8.131 -9.451 -28.272 1.00 66.88 90 ARG A C 1
ATOM 723 O O . ARG A 1 90 ? 8.538 -8.719 -29.167 1.00 66.88 90 ARG A O 1
ATOM 730 N N . ALA A 1 91 ? 8.949 -10.149 -27.486 1.00 65.06 91 ALA A N 1
ATOM 731 C CA . ALA A 1 91 ? 10.400 -10.163 -27.669 1.00 65.06 91 ALA A CA 1
ATOM 732 C C . ALA A 1 91 ? 10.822 -10.846 -28.982 1.00 65.06 91 ALA A C 1
ATOM 734 O O . ALA A 1 91 ? 11.877 -10.524 -29.519 1.00 65.06 91 ALA A O 1
ATOM 735 N N . VAL A 1 92 ? 10.006 -11.773 -29.492 1.00 68.31 92 VAL A N 1
ATOM 736 C CA . VAL A 1 92 ? 10.206 -12.418 -30.799 1.00 68.31 92 VAL A CA 1
ATOM 737 C C . VAL A 1 92 ? 9.666 -11.550 -31.941 1.00 68.31 92 VAL A C 1
ATOM 739 O O . VAL A 1 92 ? 10.269 -11.505 -33.005 1.00 68.31 92 VAL A O 1
ATOM 742 N N . GLU A 1 93 ? 8.550 -10.845 -31.734 1.00 69.00 93 GLU A N 1
ATOM 743 C CA . GLU A 1 93 ? 7.914 -10.024 -32.779 1.00 69.00 93 GLU A CA 1
ATOM 744 C C . GLU A 1 93 ? 8.639 -8.698 -33.071 1.00 69.00 93 GLU A C 1
ATOM 746 O O . GLU A 1 93 ? 8.541 -8.202 -34.191 1.00 69.00 93 GLU A O 1
ATOM 751 N N . TYR A 1 94 ? 9.349 -8.111 -32.100 1.00 60.38 94 TYR A N 1
ATOM 752 C CA . TYR A 1 94 ? 9.848 -6.728 -32.201 1.00 60.38 94 TYR A CA 1
ATOM 753 C C . TYR A 1 94 ? 11.372 -6.551 -32.069 1.00 60.38 94 TYR A C 1
ATOM 755 O O . TYR A 1 94 ? 11.818 -5.407 -31.983 1.00 60.38 94 TYR A O 1
ATOM 763 N N . ASP A 1 95 ? 12.181 -7.617 -32.030 1.00 58.50 95 ASP A N 1
ATOM 764 C CA . ASP A 1 95 ? 13.610 -7.500 -31.686 1.00 58.50 95 ASP A CA 1
ATOM 765 C C . ASP A 1 95 ? 14.570 -8.290 -32.590 1.00 58.50 95 ASP A C 1
ATOM 767 O O . ASP A 1 95 ? 14.167 -9.196 -33.320 1.00 58.50 95 ASP A O 1
ATOM 771 N N . THR A 1 96 ? 15.860 -7.939 -32.544 1.00 64.50 96 THR A N 1
ATOM 772 C CA . THR A 1 96 ? 16.925 -8.719 -33.196 1.00 64.50 96 THR A CA 1
ATOM 773 C C . THR A 1 96 ? 17.177 -10.027 -32.440 1.00 64.50 96 THR A C 1
ATOM 775 O O . THR A 1 96 ? 17.011 -10.092 -31.222 1.00 64.50 96 THR A O 1
ATOM 778 N N . LEU A 1 97 ? 17.628 -11.070 -33.149 1.00 64.44 97 LEU A N 1
ATOM 779 C CA . LEU A 1 97 ? 17.848 -12.421 -32.602 1.00 64.44 97 LEU A CA 1
ATOM 780 C C . LEU A 1 97 ? 18.661 -12.442 -31.291 1.00 64.44 97 LEU A C 1
ATOM 782 O O . LEU A 1 97 ? 18.315 -13.185 -30.371 1.00 64.44 97 LEU A O 1
ATOM 786 N N . ASP A 1 98 ? 19.693 -11.601 -31.182 1.00 65.12 98 ASP A N 1
ATOM 787 C CA . ASP A 1 98 ? 20.545 -11.507 -29.988 1.00 65.12 98 ASP A CA 1
ATOM 788 C C . ASP A 1 98 ? 19.795 -10.931 -28.775 1.00 65.12 98 ASP A C 1
ATOM 790 O O . ASP A 1 98 ? 19.880 -11.466 -27.665 1.00 65.12 98 ASP A O 1
ATOM 794 N N . ASN A 1 99 ? 18.980 -9.892 -28.983 1.00 63.81 99 ASN A N 1
ATOM 795 C CA . ASN A 1 99 ? 18.146 -9.318 -27.929 1.00 63.81 99 ASN A CA 1
ATOM 796 C C . ASN A 1 99 ? 16.998 -10.252 -27.536 1.00 63.81 99 ASN A C 1
ATOM 798 O O . ASN A 1 99 ? 16.643 -10.329 -26.357 1.00 63.81 99 ASN A O 1
ATOM 802 N N . THR A 1 100 ? 16.428 -10.984 -28.496 1.00 63.22 100 THR A N 1
ATOM 803 C CA . THR A 1 100 ? 15.401 -11.994 -28.227 1.00 63.22 100 THR A CA 1
ATOM 804 C C . THR A 1 100 ? 15.940 -13.086 -27.306 1.00 63.22 100 THR A C 1
ATOM 806 O O . THR A 1 100 ? 15.229 -13.507 -26.398 1.00 63.22 100 THR A O 1
ATOM 809 N N . LEU A 1 101 ? 17.196 -13.514 -27.474 1.00 66.56 101 LEU A N 1
ATOM 810 C CA . LEU A 1 101 ? 17.813 -14.565 -26.658 1.00 66.56 101 LEU A CA 1
ATOM 811 C C . LEU A 1 101 ? 18.111 -14.101 -25.227 1.00 66.56 101 LEU A C 1
ATOM 813 O O . LEU A 1 101 ? 17.799 -14.818 -24.274 1.00 66.56 101 LEU A O 1
ATOM 817 N N . GLU A 1 102 ? 18.654 -12.894 -25.052 1.00 67.88 102 GLU A N 1
ATOM 818 C CA . GLU A 1 102 ? 18.872 -12.315 -23.719 1.00 67.88 102 GLU A CA 1
ATOM 819 C C . GLU A 1 102 ? 17.548 -12.037 -22.994 1.00 67.88 102 GLU A C 1
ATOM 821 O O . GLU A 1 102 ? 17.390 -12.381 -21.818 1.00 67.88 102 GLU A O 1
ATOM 826 N N . LYS A 1 103 ? 16.538 -11.526 -23.708 1.00 62.88 103 LYS A N 1
ATOM 827 C CA . LYS A 1 103 ? 15.188 -11.359 -23.157 1.00 62.88 103 LYS A CA 1
ATOM 828 C C . LYS A 1 103 ? 14.537 -12.697 -22.837 1.00 62.88 103 LYS A C 1
ATOM 830 O O . LYS A 1 103 ? 13.941 -12.818 -21.775 1.00 62.88 103 LYS A O 1
ATOM 835 N N . ALA A 1 104 ? 14.687 -13.718 -23.679 1.00 64.62 104 ALA A N 1
ATOM 836 C CA . ALA A 1 104 ? 14.169 -15.055 -23.406 1.00 64.62 104 ALA A CA 1
ATOM 837 C C . ALA A 1 104 ? 14.825 -15.670 -22.164 1.00 64.62 104 ALA A C 1
ATOM 839 O O . ALA A 1 104 ? 14.112 -16.225 -21.335 1.00 64.62 104 ALA A O 1
ATOM 840 N N . LYS A 1 105 ? 16.143 -15.513 -21.964 1.00 67.56 105 LYS A N 1
ATOM 841 C CA . LYS A 1 105 ? 16.829 -15.935 -20.727 1.00 67.56 105 LYS A CA 1
ATOM 842 C C . LYS A 1 105 ? 16.305 -15.190 -19.498 1.00 67.56 105 LYS A C 1
ATOM 844 O O . LYS A 1 105 ? 16.039 -15.817 -18.473 1.00 67.56 105 LYS A O 1
ATOM 849 N N . PHE A 1 106 ? 16.135 -13.871 -19.596 1.00 64.69 106 PHE A N 1
ATOM 850 C CA . PHE A 1 106 ? 15.583 -13.043 -18.519 1.00 64.69 106 PHE A CA 1
ATOM 851 C C . PHE A 1 106 ? 14.152 -13.465 -18.158 1.00 64.69 106 PHE A C 1
ATOM 853 O O . PHE A 1 106 ? 13.831 -13.691 -16.989 1.00 64.69 106 PHE A O 1
ATOM 860 N N . VAL A 1 107 ? 13.315 -13.640 -19.180 1.00 60.16 107 VAL A N 1
ATOM 861 C CA . VAL A 1 107 ? 11.921 -14.065 -19.073 1.00 60.16 107 VAL A CA 1
ATOM 862 C C . VAL A 1 107 ? 11.855 -15.486 -18.505 1.00 60.16 107 VAL A C 1
ATOM 864 O O . VAL A 1 107 ? 11.109 -15.701 -17.559 1.00 60.16 107 VAL A O 1
ATOM 867 N N . PHE A 1 108 ? 12.682 -16.436 -18.963 1.00 63.59 108 PHE A N 1
ATOM 868 C CA . PHE A 1 108 ? 12.763 -17.820 -18.448 1.00 63.59 108 PHE A CA 1
ATOM 869 C C . PHE A 1 108 ? 13.168 -17.877 -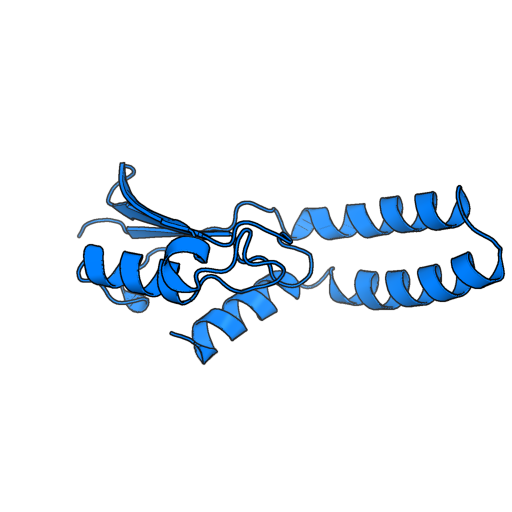16.977 1.00 63.59 108 PHE A C 1
ATOM 871 O O . PHE A 1 108 ? 12.537 -18.580 -16.187 1.00 63.59 108 PHE A O 1
ATOM 878 N N . LYS A 1 109 ? 14.155 -17.066 -16.579 1.00 62.09 109 LYS A N 1
ATOM 879 C CA . LYS A 1 109 ? 14.565 -16.937 -15.178 1.00 62.09 109 LYS A CA 1
ATOM 880 C C . LYS A 1 109 ? 13.418 -16.430 -14.294 1.00 62.09 109 LYS A C 1
ATOM 882 O O . LYS A 1 109 ? 13.274 -16.921 -13.179 1.00 62.09 109 LYS A O 1
ATOM 887 N N . ARG A 1 110 ? 12.582 -15.503 -14.785 1.00 57.56 110 ARG A N 1
ATOM 888 C CA . ARG A 1 110 ? 11.386 -15.020 -14.066 1.00 57.56 110 ARG A CA 1
ATOM 889 C C . ARG A 1 110 ? 10.200 -15.988 -14.108 1.00 57.56 110 ARG A C 1
ATOM 891 O O . ARG A 1 110 ? 9.569 -16.189 -13.081 1.00 57.56 110 ARG A O 1
ATOM 898 N N . GLY A 1 111 ? 9.925 -16.637 -15.238 1.00 54.34 111 GLY A N 1
ATOM 899 C CA . GLY A 1 111 ? 8.792 -17.559 -15.401 1.00 54.34 111 GLY A CA 1
ATOM 900 C C . GLY A 1 111 ? 8.879 -18.825 -14.541 1.00 54.34 111 GLY A C 1
ATOM 901 O O . GLY A 1 111 ? 7.850 -19.407 -14.208 1.00 54.34 111 GLY A O 1
ATOM 902 N N . ILE A 1 112 ? 10.090 -19.236 -14.148 1.00 52.59 112 ILE A N 1
ATOM 903 C CA . ILE A 1 112 ? 10.301 -20.300 -13.151 1.00 52.59 112 ILE A CA 1
ATOM 904 C C . ILE A 1 112 ? 9.987 -19.806 -11.728 1.00 52.59 112 ILE A C 1
ATOM 906 O O . ILE A 1 112 ? 9.453 -20.572 -10.931 1.00 52.59 112 ILE A O 1
ATOM 910 N N . LEU A 1 113 ? 10.282 -18.540 -11.414 1.00 51.00 113 LEU A N 1
ATOM 911 C CA . LEU A 1 113 ? 10.058 -17.938 -10.091 1.00 51.00 113 LEU A CA 1
ATOM 912 C C . LEU A 1 113 ? 8.587 -17.563 -9.844 1.00 51.00 113 LEU A C 1
ATOM 914 O O . LEU A 1 113 ? 8.123 -17.579 -8.712 1.00 51.00 113 LEU A O 1
ATOM 918 N N . ASP A 1 114 ? 7.841 -17.239 -10.896 1.00 52.44 114 ASP A N 1
ATOM 919 C CA . ASP A 1 114 ? 6.493 -16.671 -10.785 1.00 52.44 114 ASP A CA 1
ATOM 920 C C . ASP A 1 114 ? 5.385 -17.716 -10.525 1.00 52.44 114 ASP A C 1
ATOM 922 O O . ASP A 1 114 ? 4.318 -17.401 -10.004 1.00 52.44 114 ASP A O 1
ATOM 926 N N . ARG A 1 115 ? 5.640 -19.007 -10.793 1.00 51.44 115 ARG A N 1
ATOM 927 C CA . ARG A 1 115 ? 4.651 -20.078 -10.542 1.00 51.44 115 ARG A CA 1
ATOM 928 C C . ARG A 1 115 ? 4.412 -20.388 -9.057 1.00 51.44 115 ARG A C 1
ATOM 930 O O . ARG A 1 115 ? 3.474 -21.120 -8.753 1.00 51.44 115 ARG A O 1
ATOM 937 N N . SER A 1 116 ? 5.243 -19.883 -8.143 1.00 51.78 116 SER A N 1
ATOM 938 C CA . SER A 1 116 ? 5.284 -20.333 -6.742 1.00 51.78 116 SER A CA 1
ATOM 939 C C . SER A 1 116 ? 4.804 -19.318 -5.698 1.00 51.78 116 SER A C 1
ATOM 941 O O . SER A 1 116 ? 4.942 -19.597 -4.515 1.00 51.78 116 SER A O 1
ATOM 943 N N . GLY A 1 117 ? 4.239 -18.168 -6.087 1.00 60.78 117 GLY A N 1
ATOM 944 C CA . GLY A 1 117 ? 3.815 -17.141 -5.117 1.00 60.78 117 GLY A CA 1
ATOM 945 C C . GLY A 1 117 ? 4.904 -16.130 -4.737 1.00 60.78 117 GLY A C 1
ATOM 946 O O . GLY A 1 117 ? 4.700 -15.321 -3.841 1.00 60.78 117 GLY A O 1
ATOM 947 N N . PHE A 1 118 ? 6.016 -16.094 -5.474 1.00 68.88 118 PHE A N 1
ATOM 948 C CA . PHE A 1 118 ? 7.161 -15.211 -5.221 1.00 68.88 118 PHE A CA 1
ATOM 949 C C . PHE A 1 118 ? 6.799 -13.723 -5.077 1.00 68.88 118 PHE A C 1
ATOM 951 O O . PHE A 1 118 ? 7.364 -13.018 -4.243 1.00 68.88 118 PHE A O 1
ATOM 958 N N . ALA A 1 119 ? 5.842 -13.225 -5.866 1.00 69.50 119 ALA A N 1
ATOM 959 C CA . ALA A 1 119 ? 5.394 -11.840 -5.757 1.00 69.50 119 ALA A CA 1
ATOM 960 C C . ALA A 1 119 ? 4.688 -11.559 -4.414 1.00 69.50 119 ALA A C 1
ATOM 962 O O . ALA A 1 119 ? 4.897 -10.499 -3.825 1.00 69.50 119 ALA A O 1
ATOM 963 N N . LEU A 1 120 ? 3.909 -12.520 -3.902 1.00 72.88 120 LEU A N 1
ATOM 964 C CA . LEU A 1 120 ? 3.303 -12.441 -2.570 1.00 72.88 120 LEU A CA 1
ATOM 965 C C . LEU A 1 120 ? 4.360 -12.573 -1.475 1.00 72.88 120 LEU A C 1
ATOM 967 O O . L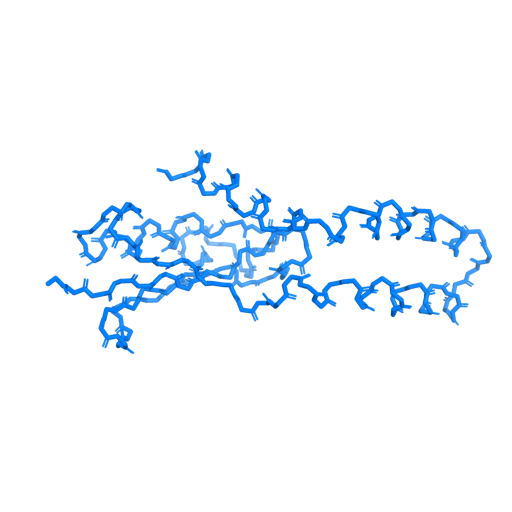EU A 1 120 ? 4.317 -11.796 -0.529 1.00 72.88 120 LEU A O 1
ATOM 971 N N . ASP A 1 121 ? 5.349 -13.455 -1.642 1.00 78.94 121 ASP A N 1
ATOM 972 C CA . ASP A 1 121 ? 6.466 -13.588 -0.699 1.00 78.94 121 ASP A CA 1
ATOM 973 C C . ASP A 1 121 ? 7.260 -12.280 -0.578 1.00 78.94 121 ASP A C 1
ATOM 975 O O . ASP A 1 121 ? 7.690 -11.899 0.512 1.00 78.94 121 ASP A O 1
ATOM 979 N N . ILE A 1 122 ? 7.452 -11.561 -1.693 1.00 79.06 122 ILE A N 1
ATOM 980 C CA . ILE A 1 122 ? 8.074 -10.233 -1.680 1.00 79.06 122 ILE A CA 1
ATOM 981 C C . ILE A 1 122 ? 7.213 -9.261 -0.885 1.00 79.06 122 ILE A C 1
ATOM 983 O O . ILE A 1 122 ? 7.755 -8.559 -0.036 1.00 79.06 122 ILE A O 1
ATOM 987 N N . VAL A 1 123 ? 5.905 -9.205 -1.145 1.00 81.12 123 VAL A N 1
ATOM 988 C CA . VAL A 1 123 ? 4.999 -8.315 -0.406 1.00 81.12 123 VAL A CA 1
ATOM 989 C C . VAL A 1 123 ? 5.033 -8.650 1.084 1.00 81.12 123 VAL A C 1
ATOM 991 O O . VAL A 1 123 ? 5.276 -7.761 1.893 1.00 81.12 123 VAL A O 1
ATOM 994 N N . GLU A 1 124 ? 4.898 -9.921 1.457 1.00 83.69 124 GLU A N 1
ATOM 995 C CA . GLU A 1 124 ? 4.962 -10.378 2.847 1.00 83.69 124 GLU A CA 1
ATOM 996 C C . GLU A 1 124 ? 6.300 -10.014 3.502 1.00 83.69 124 GLU A C 1
ATOM 998 O O . GLU A 1 124 ? 6.340 -9.534 4.636 1.00 83.69 124 GLU A O 1
ATOM 1003 N N . LYS A 1 125 ? 7.411 -10.179 2.780 1.00 84.88 125 LYS A N 1
ATOM 1004 C CA . LYS A 1 125 ? 8.735 -9.776 3.253 1.00 84.88 125 LYS A CA 1
ATOM 1005 C C . LYS A 1 125 ? 8.838 -8.264 3.449 1.00 84.88 125 LYS A C 1
ATOM 1007 O O . LYS A 1 125 ? 9.436 -7.849 4.435 1.00 84.88 125 LYS A O 1
ATOM 1012 N N . GLN A 1 126 ? 8.276 -7.452 2.552 1.00 84.19 126 GLN A N 1
ATOM 1013 C CA . GLN A 1 126 ? 8.249 -5.994 2.713 1.00 84.19 126 GLN A CA 1
ATOM 1014 C C . GLN A 1 126 ? 7.422 -5.598 3.940 1.00 84.19 126 GLN A C 1
ATOM 1016 O O . GLN A 1 126 ? 7.911 -4.819 4.753 1.00 84.19 126 GLN A O 1
ATOM 1021 N N . PHE A 1 127 ? 6.244 -6.207 4.132 1.00 85.06 127 PHE A N 1
ATOM 1022 C CA . PHE A 1 127 ? 5.436 -6.024 5.342 1.00 85.06 127 PHE A CA 1
ATOM 1023 C C . PHE A 1 127 ? 6.256 -6.336 6.601 1.00 85.06 127 PHE A C 1
ATOM 1025 O O . PHE A 1 127 ? 6.401 -5.467 7.445 1.00 85.06 127 PHE A O 1
ATOM 1032 N N . LYS A 1 128 ? 6.896 -7.510 6.682 1.00 84.94 128 LYS A N 1
ATOM 1033 C CA . LYS A 1 128 ? 7.696 -7.916 7.857 1.00 84.94 128 LYS A CA 1
ATOM 1034 C C . LYS A 1 128 ? 8.954 -7.078 8.109 1.00 84.94 128 LYS A C 1
ATOM 1036 O O . LYS A 1 128 ? 9.500 -7.119 9.205 1.00 84.94 128 LYS A O 1
ATOM 1041 N N . GLN A 1 129 ? 9.501 -6.427 7.084 1.00 85.00 129 GLN A N 1
ATOM 1042 C CA . GLN A 1 129 ? 10.735 -5.642 7.208 1.00 85.00 129 GLN A CA 1
ATOM 1043 C C . GLN A 1 129 ? 10.479 -4.174 7.538 1.00 85.00 129 GLN A C 1
ATOM 1045 O O . GLN A 1 129 ? 11.390 -3.501 8.020 1.00 85.00 129 GLN A O 1
ATOM 1050 N N . GLN A 1 130 ? 9.296 -3.661 7.205 1.00 82.00 130 GLN A N 1
ATOM 1051 C CA . GLN A 1 130 ? 9.023 -2.225 7.200 1.00 82.00 130 GLN A CA 1
ATOM 1052 C C . GLN A 1 130 ? 7.867 -1.827 8.123 1.00 82.00 130 GLN A C 1
ATOM 1054 O O . GLN A 1 130 ? 7.691 -0.629 8.352 1.00 82.00 130 GLN A O 1
ATOM 1059 N N . LEU A 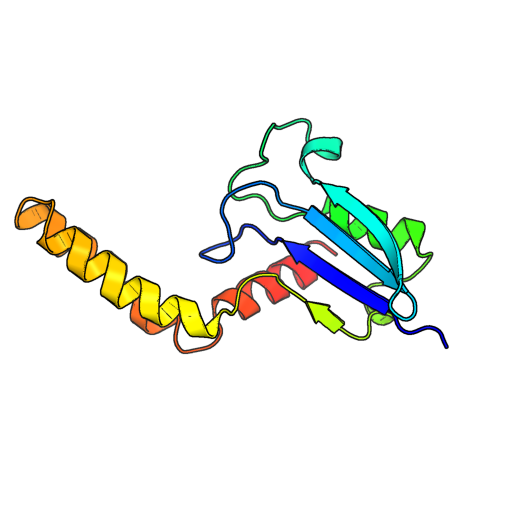1 131 ? 7.116 -2.784 8.666 1.00 80.75 131 LEU A N 1
ATOM 1060 C CA . LEU A 1 131 ? 5.997 -2.586 9.588 1.00 80.75 131 LEU A CA 1
ATOM 1061 C C . LEU A 1 131 ? 6.161 -3.529 10.782 1.00 80.75 131 LEU A C 1
ATOM 1063 O O . LEU A 1 131 ? 5.894 -3.055 11.902 1.00 80.75 131 LEU A O 1
#

Sequence (131 aa):
MSRYILGCNPCVSDLGAHDPSAALFADGEILYAVEEERFTRKKGALFTFPVNSIRHCLEYGDIDVQDLDRIVVPWDPRLLQNLFHYNLKRAVEYDTLDNTLEKAKFVFKRGILDRSGFALDIVEKQFKQQL

Mean predicted aligned error: 8.22 Å